Protein AF-A0AAW7M5R9-F1 (afdb_monomer_lite)

Organism: NCBI:txid3051663

InterPro domains:
  IPR023845 Domain of unknown function DUF3817, transmembrane [PF12823] (12-103)
  IPR023845 Domain of unknown function DUF3817, transmembrane [TIGR03954] (15-102)

Structure (mmCIF, N/CA/C/O backbone):
data_AF-A0AAW7M5R9-F1
#
_entry.id   AF-A0AAW7M5R9-F1
#
loop_
_atom_site.group_PDB
_atom_site.id
_atom_site.type_symbol
_atom_site.label_atom_id
_atom_site.label_alt_id
_atom_site.label_comp_id
_atom_site.label_asym_id
_atom_site.label_entity_id
_atom_site.label_seq_id
_atom_site.pdbx_PDB_ins_code
_atom_site.Cartn_x
_atom_site.Cartn_y
_atom_site.Cartn_z
_atom_site.occupancy
_atom_site.B_iso_or_equiv
_atom_site.auth_seq_id
_atom_site.auth_comp_id
_atom_site.auth_asym_id
_atom_site.auth_atom_id
_atom_site.pdbx_PDB_model_num
ATOM 1 N N . MET A 1 1 ? -27.618 -9.399 18.674 1.00 43.81 1 MET A N 1
ATOM 2 C CA . MET A 1 1 ? -26.710 -8.777 17.689 1.00 43.81 1 MET A CA 1
ATOM 3 C C . MET A 1 1 ? -25.732 -7.911 18.465 1.00 43.81 1 MET A C 1
ATOM 5 O O . MET A 1 1 ? -26.104 -6.826 18.882 1.00 43.81 1 MET A O 1
ATOM 9 N N . THR A 1 2 ? -24.549 -8.429 18.792 1.00 46.12 2 THR A N 1
ATOM 10 C CA . THR A 1 2 ? -23.541 -7.670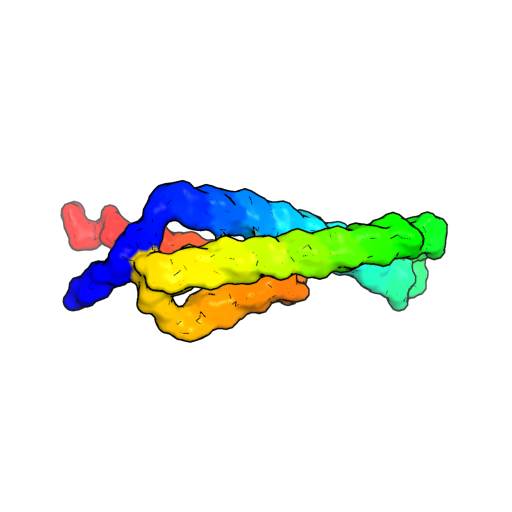 19.547 1.00 46.12 2 T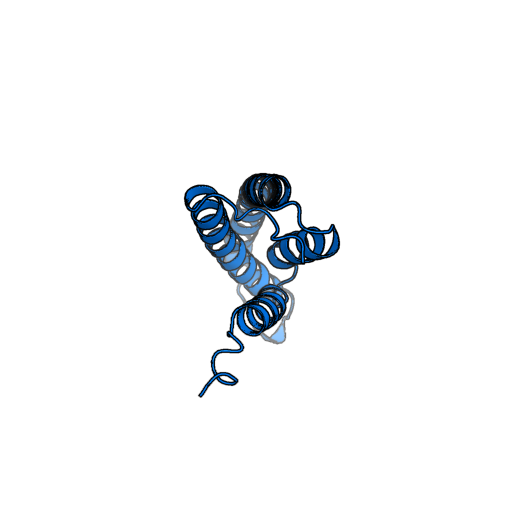HR A CA 1
ATOM 11 C C . THR A 1 2 ? -22.961 -6.612 18.615 1.00 46.12 2 THR A C 1
ATOM 13 O O . THR A 1 2 ? -22.255 -6.967 17.673 1.00 46.12 2 THR A O 1
ATOM 16 N N . GLU A 1 3 ? -23.299 -5.336 18.816 1.00 50.78 3 GLU A N 1
ATOM 17 C CA . GLU A 1 3 ? -22.650 -4.238 18.096 1.00 50.78 3 GLU A CA 1
ATOM 18 C C . GLU A 1 3 ? -21.146 -4.309 18.372 1.00 50.78 3 GLU A C 1
ATOM 20 O O . GLU A 1 3 ? -20.691 -4.133 19.504 1.00 50.78 3 GLU A O 1
ATOM 25 N N . ALA A 1 4 ? -20.360 -4.624 17.342 1.00 60.12 4 ALA A N 1
ATOM 26 C CA . ALA A 1 4 ? -18.916 -4.511 17.437 1.00 60.12 4 ALA A CA 1
ATOM 27 C C . ALA A 1 4 ? -18.571 -3.036 17.726 1.00 60.12 4 ALA A C 1
ATOM 29 O O . ALA A 1 4 ? -19.132 -2.152 17.068 1.00 60.12 4 ALA A O 1
ATOM 30 N N . PRO A 1 5 ? -17.674 -2.745 18.687 1.00 64.50 5 PRO A N 1
ATOM 31 C CA . PRO A 1 5 ? -17.285 -1.379 19.010 1.00 64.50 5 PRO A CA 1
ATOM 32 C C . PRO A 1 5 ? -16.848 -0.633 17.748 1.00 64.50 5 PRO A C 1
ATOM 34 O O . PRO A 1 5 ? -16.016 -1.124 16.981 1.00 64.50 5 PRO A O 1
ATOM 37 N N . ARG A 1 6 ? -17.421 0.552 17.512 1.00 67.88 6 ARG A N 1
ATOM 38 C CA . ARG A 1 6 ? -17.035 1.381 16.367 1.00 67.88 6 ARG A CA 1
ATOM 39 C C . ARG A 1 6 ? -15.615 1.910 16.603 1.00 67.88 6 ARG A C 1
ATOM 41 O O . ARG A 1 6 ? -15.400 2.585 17.611 1.00 67.88 6 ARG A O 1
ATOM 48 N N . PRO A 1 7 ? -14.646 1.620 15.716 1.00 67.81 7 PRO A N 1
ATOM 49 C CA . PRO A 1 7 ? -13.300 2.151 15.863 1.00 67.81 7 PRO A CA 1
ATOM 50 C C . PRO A 1 7 ? -13.311 3.680 15.826 1.00 67.81 7 PRO A C 1
ATOM 52 O O . PRO A 1 7 ? -14.171 4.302 15.197 1.00 67.81 7 PRO A O 1
ATOM 55 N N . THR A 1 8 ? -12.345 4.288 16.513 1.00 79.50 8 THR A N 1
ATOM 56 C CA . THR A 1 8 ? -12.278 5.749 16.620 1.00 79.50 8 THR A CA 1
ATOM 57 C C . THR A 1 8 ? -12.140 6.396 15.232 1.00 79.50 8 THR A C 1
ATOM 59 O O . THR A 1 8 ? -11.403 5.871 14.387 1.00 79.50 8 THR A O 1
ATOM 62 N N . PRO A 1 9 ? -12.783 7.555 14.973 1.00 76.25 9 PRO A N 1
ATOM 63 C CA . PRO A 1 9 ? -12.692 8.230 13.675 1.00 76.25 9 PRO A CA 1
ATOM 64 C C . PRO A 1 9 ? -11.243 8.475 13.225 1.00 76.25 9 PRO A C 1
ATOM 66 O O . PRO A 1 9 ? -10.912 8.298 12.057 1.00 76.25 9 PRO A O 1
ATOM 69 N N . GLY A 1 10 ? -10.347 8.792 14.168 1.00 78.00 10 GLY A N 1
ATOM 70 C CA . GLY A 1 10 ? -8.924 8.996 13.889 1.00 78.00 10 GLY A CA 1
ATOM 71 C C . GLY A 1 10 ? -8.183 7.735 13.425 1.00 78.00 10 GLY A C 1
ATOM 72 O O . GLY A 1 10 ? -7.338 7.826 12.536 1.00 78.00 10 GLY A O 1
ATOM 73 N N . ALA A 1 11 ? -8.500 6.558 13.977 1.00 75.94 11 ALA A N 1
ATOM 74 C CA . ALA A 1 11 ? -7.888 5.297 13.549 1.00 75.94 11 ALA A CA 1
ATOM 75 C C . ALA A 1 11 ? -8.316 4.916 12.122 1.00 75.94 11 ALA A C 1
ATOM 77 O O . ALA A 1 11 ? -7.485 4.495 11.318 1.00 75.94 11 ALA A O 1
ATOM 78 N N . LEU A 1 12 ? -9.590 5.140 11.785 1.00 78.00 12 LEU A N 1
ATOM 79 C CA . LEU A 1 12 ? -10.114 4.930 10.433 1.00 78.00 12 LEU A CA 1
ATOM 80 C C . LEU A 1 12 ? -9.446 5.852 9.405 1.00 78.00 12 LEU A C 1
ATOM 82 O O . LEU A 1 12 ? -9.079 5.387 8.326 1.00 78.00 12 LEU A O 1
ATOM 86 N N . THR A 1 13 ? -9.250 7.132 9.732 1.00 79.31 13 THR A N 1
ATOM 87 C CA . THR A 1 13 ? -8.571 8.081 8.836 1.00 79.31 13 THR A CA 1
ATOM 88 C C . THR A 1 13 ? -7.118 7.682 8.589 1.00 79.31 13 THR A C 1
ATOM 90 O O . THR A 1 13 ? -6.692 7.647 7.438 1.00 79.31 13 THR A O 1
ATOM 93 N N . ARG A 1 14 ? -6.364 7.314 9.637 1.00 79.69 14 ARG A N 1
ATOM 94 C CA . ARG A 1 14 ? -4.968 6.853 9.493 1.00 79.69 14 ARG A CA 1
ATOM 95 C C . ARG A 1 14 ? -4.873 5.608 8.620 1.00 79.69 14 ARG A C 1
ATOM 97 O O . ARG A 1 14 ? -4.048 5.572 7.713 1.00 79.69 14 ARG A O 1
ATOM 104 N N . TYR A 1 15 ? -5.748 4.632 8.856 1.00 82.50 15 TYR A N 1
ATOM 105 C CA . TYR A 1 15 ? -5.830 3.435 8.024 1.00 82.50 15 TYR A CA 1
ATOM 106 C C . TYR A 1 15 ? -6.126 3.780 6.558 1.00 82.50 15 TYR A C 1
ATOM 108 O O . TYR A 1 15 ? -5.420 3.298 5.680 1.00 82.50 15 TYR A O 1
ATOM 116 N N . ARG A 1 16 ? -7.117 4.640 6.275 1.00 82.06 16 ARG A N 1
ATOM 117 C CA . ARG A 1 16 ? -7.452 5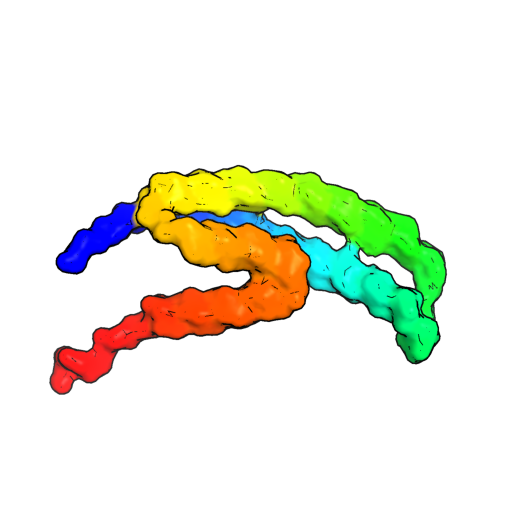.043 4.895 1.00 82.06 16 ARG A CA 1
ATOM 118 C C . ARG A 1 16 ? -6.289 5.738 4.1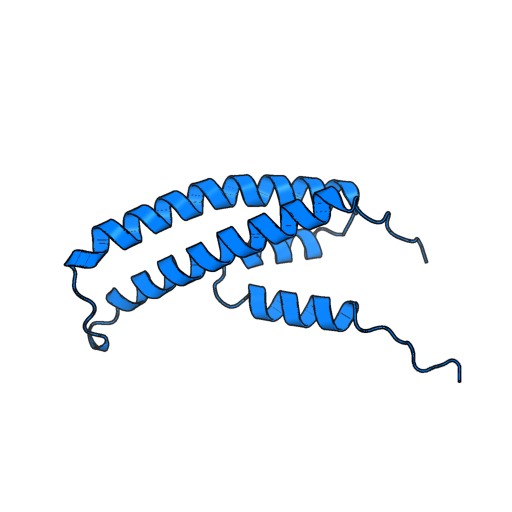97 1.00 82.06 16 ARG A C 1
ATOM 120 O O . ARG A 1 16 ? -5.982 5.396 3.062 1.00 82.06 16 ARG A O 1
ATOM 127 N N . VAL A 1 17 ? -5.634 6.681 4.874 1.00 85.69 17 VAL A N 1
ATOM 128 C CA . VAL A 1 17 ? -4.472 7.393 4.325 1.00 85.69 17 VAL A CA 1
ATOM 129 C C . VAL A 1 17 ? -3.352 6.404 4.006 1.00 85.69 17 VAL A C 1
ATOM 131 O O . VAL A 1 17 ? -2.858 6.392 2.882 1.00 85.69 17 VAL A O 1
ATOM 134 N N . MET A 1 18 ? -3.009 5.517 4.943 1.00 86.38 18 MET A N 1
ATOM 135 C CA . MET A 1 18 ? -1.974 4.508 4.708 1.00 86.38 18 MET A CA 1
ATOM 136 C C . MET A 1 18 ? -2.363 3.522 3.603 1.00 86.38 18 MET A C 1
ATOM 138 O O . MET A 1 18 ? -1.525 3.193 2.773 1.00 86.38 18 MET A O 1
ATOM 142 N N . ALA A 1 19 ? -3.627 3.097 3.536 1.00 83.50 19 ALA A N 1
ATOM 143 C CA . ALA A 1 19 ? -4.122 2.209 2.486 1.00 83.50 19 ALA A CA 1
ATOM 144 C C . ALA A 1 19 ? -3.967 2.832 1.089 1.00 83.50 19 ALA A C 1
ATOM 146 O O . ALA A 1 19 ? -3.506 2.157 0.169 1.00 83.50 19 ALA A O 1
ATOM 147 N N . ILE A 1 20 ? -4.293 4.120 0.939 1.00 84.12 20 ILE A N 1
ATOM 148 C CA . ILE A 1 20 ? -4.136 4.851 -0.327 1.00 84.12 20 ILE A CA 1
ATOM 149 C C . ILE A 1 20 ? -2.657 4.958 -0.706 1.00 84.12 20 ILE A C 1
ATOM 151 O O . ILE A 1 20 ? -2.300 4.684 -1.852 1.00 84.12 20 ILE A O 1
ATOM 155 N N . ILE A 1 21 ? -1.788 5.315 0.245 1.00 88.00 21 ILE A N 1
ATOM 156 C CA . ILE A 1 21 ? -0.348 5.459 -0.010 1.00 88.00 21 ILE A CA 1
ATOM 157 C C . ILE A 1 21 ? 0.252 4.108 -0.422 1.00 88.00 21 ILE A C 1
ATOM 159 O O . ILE A 1 21 ? 0.875 4.002 -1.479 1.00 88.00 21 ILE A O 1
ATOM 163 N N . THR A 1 22 ? 0.033 3.063 0.379 1.00 87.94 22 THR A N 1
ATOM 164 C CA . THR A 1 22 ? 0.544 1.713 0.117 1.00 87.94 22 THR A CA 1
ATOM 165 C C . THR A 1 22 ? 0.010 1.162 -1.202 1.00 87.94 22 THR A C 1
ATOM 167 O O . THR A 1 22 ? 0.797 0.638 -1.987 1.00 87.94 22 THR A O 1
ATOM 170 N N . GLY A 1 23 ? -1.290 1.315 -1.475 1.00 85.75 23 GLY A N 1
ATOM 171 C CA . GLY A 1 23 ? -1.913 0.841 -2.711 1.00 85.75 23 GLY A CA 1
ATOM 172 C C . GLY A 1 23 ? -1.401 1.567 -3.954 1.00 85.75 23 GLY A C 1
ATOM 173 O O . GLY A 1 23 ? -1.118 0.924 -4.962 1.00 85.75 23 GLY A O 1
ATOM 174 N N . THR A 1 24 ? -1.201 2.884 -3.875 1.00 86.06 24 THR A N 1
ATOM 175 C CA . THR A 1 24 ? -0.635 3.668 -4.985 1.00 86.06 24 THR A CA 1
ATOM 176 C C . THR A 1 24 ? 0.798 3.236 -5.283 1.00 86.06 24 THR A C 1
ATOM 178 O O . THR A 1 24 ? 1.130 2.961 -6.434 1.00 86.06 24 THR A O 1
ATOM 181 N N . LEU A 1 25 ? 1.636 3.103 -4.248 1.00 87.50 25 LEU A N 1
ATOM 182 C CA . LEU A 1 25 ? 3.009 2.618 -4.408 1.00 87.50 25 LEU A CA 1
ATOM 183 C C . LEU A 1 25 ? 3.048 1.198 -4.988 1.00 87.50 25 LEU A C 1
ATOM 185 O O . LEU A 1 25 ? 3.847 0.932 -5.882 1.00 87.50 25 LEU A O 1
ATOM 189 N N . LEU A 1 26 ? 2.159 0.310 -4.531 1.00 87.81 26 LEU A N 1
ATOM 190 C CA . LEU A 1 26 ? 2.064 -1.062 -5.034 1.00 87.81 26 LEU A CA 1
ATOM 191 C C . LEU A 1 26 ? 1.745 -1.095 -6.535 1.00 87.81 26 LEU A C 1
ATOM 193 O O . LEU A 1 26 ? 2.357 -1.870 -7.263 1.00 87.81 26 LEU A O 1
ATOM 197 N N . ILE A 1 27 ? 0.831 -0.241 -7.013 1.00 88.69 27 ILE A N 1
ATOM 198 C CA . ILE A 1 27 ? 0.497 -0.148 -8.444 1.00 88.69 27 ILE A CA 1
ATOM 199 C C . ILE A 1 27 ? 1.720 0.279 -9.259 1.00 88.69 27 ILE A C 1
ATOM 201 O O . ILE A 1 27 ? 1.998 -0.328 -10.289 1.00 88.69 27 ILE A O 1
ATOM 205 N N . VAL A 1 28 ? 2.478 1.281 -8.802 1.00 89.06 28 VAL A N 1
ATOM 206 C CA . VAL A 1 28 ? 3.670 1.744 -9.535 1.00 89.06 28 VAL A CA 1
ATOM 207 C C . VAL A 1 28 ? 4.752 0.661 -9.577 1.00 89.06 28 VAL A C 1
ATOM 209 O O . VAL A 1 28 ? 5.349 0.431 -10.627 1.00 89.06 28 VAL A O 1
ATOM 212 N N . VAL A 1 29 ? 4.972 -0.053 -8.470 1.00 87.12 29 VAL A N 1
ATOM 213 C CA . VAL A 1 29 ? 5.916 -1.183 -8.420 1.00 87.12 29 VAL A CA 1
ATOM 214 C C . VAL A 1 29 ? 5.458 -2.326 -9.331 1.00 87.12 29 VAL A C 1
ATOM 216 O O . VAL A 1 29 ? 6.271 -2.907 -10.047 1.00 87.12 29 VAL A O 1
ATOM 219 N N . PHE A 1 30 ? 4.155 -2.613 -9.365 1.00 86.81 30 PHE A N 1
ATOM 220 C CA . PHE A 1 30 ? 3.582 -3.627 -10.248 1.00 86.81 30 PHE A CA 1
ATOM 221 C C . PHE A 1 30 ? 3.721 -3.259 -11.730 1.00 86.81 30 PHE A C 1
ATOM 223 O O . PHE A 1 30 ? 4.050 -4.119 -12.542 1.00 86.81 30 PHE A O 1
ATOM 230 N N . LEU A 1 31 ? 3.556 -1.983 -12.093 1.00 86.88 31 LEU A N 1
ATOM 231 C CA . LEU A 1 31 ? 3.855 -1.506 -13.448 1.00 86.88 31 LEU A CA 1
ATOM 232 C C . LEU A 1 31 ? 5.331 -1.715 -13.807 1.00 86.88 31 LEU A C 1
ATOM 234 O O . LEU A 1 31 ? 5.629 -2.083 -14.938 1.00 86.88 31 LEU A O 1
ATOM 238 N N . GLY A 1 32 ? 6.241 -1.575 -12.840 1.00 85.12 32 GLY A N 1
ATOM 239 C CA . GLY A 1 32 ? 7.648 -1.937 -13.015 1.00 85.12 32 GLY A CA 1
ATOM 240 C C . GLY A 1 32 ? 7.857 -3.408 -13.392 1.00 85.12 32 GLY A C 1
ATOM 241 O O . GLY A 1 32 ? 8.754 -3.715 -14.171 1.00 85.12 32 GLY A O 1
ATOM 242 N N . MET A 1 33 ? 6.999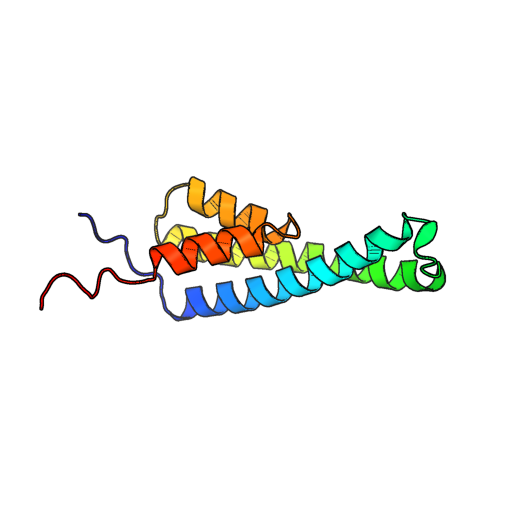 -4.331 -12.935 1.00 83.19 33 MET A N 1
ATOM 243 C CA . MET A 1 33 ? 7.085 -5.745 -13.330 1.00 83.19 33 MET A CA 1
ATOM 244 C C . MET A 1 33 ? 6.742 -5.987 -14.805 1.00 83.19 33 MET A C 1
ATOM 246 O O . MET A 1 33 ? 7.180 -6.986 -15.374 1.00 83.19 33 MET A O 1
ATOM 250 N N . LEU A 1 34 ? 6.006 -5.083 -15.457 1.00 83.62 34 LEU A N 1
ATOM 251 C CA . LEU A 1 34 ? 5.702 -5.204 -16.886 1.00 83.62 34 LEU A CA 1
ATOM 252 C C . LEU A 1 34 ? 6.963 -5.140 -17.755 1.00 83.62 34 LEU A C 1
ATOM 254 O O . LEU A 1 34 ? 6.940 -5.613 -18.886 1.00 83.62 34 LEU A O 1
ATOM 258 N N . ARG A 1 35 ? 8.082 -4.639 -17.217 1.00 79.75 35 ARG A N 1
ATOM 259 C CA . ARG A 1 35 ? 9.379 -4.644 -17.900 1.00 79.75 35 ARG A CA 1
ATOM 260 C C . ARG A 1 35 ? 9.946 -6.043 -18.144 1.00 79.75 35 ARG A C 1
ATOM 262 O O . ARG A 1 35 ? 10.795 -6.203 -19.005 1.00 79.75 35 ARG A O 1
ATOM 269 N N . TYR A 1 36 ? 9.479 -7.058 -17.414 1.00 81.69 36 TYR A N 1
ATOM 270 C CA . TYR A 1 36 ? 9.822 -8.460 -17.686 1.00 81.69 36 TYR A CA 1
ATOM 271 C C . TYR A 1 36 ? 9.043 -9.044 -18.876 1.00 81.69 36 TYR A C 1
ATOM 273 O O . TYR A 1 36 ? 9.248 -10.199 -19.239 1.00 81.69 36 TYR A O 1
ATOM 281 N N . ILE A 1 37 ? 8.123 -8.274 -19.464 1.00 84.94 37 ILE A N 1
ATOM 282 C CA . ILE A 1 37 ? 7.407 -8.632 -20.683 1.00 84.94 37 ILE A CA 1
ATOM 283 C C . ILE A 1 37 ? 8.083 -7.884 -21.832 1.00 84.94 37 ILE A C 1
ATOM 285 O O . ILE A 1 37 ? 7.770 -6.722 -22.092 1.00 84.94 37 ILE A O 1
ATOM 289 N N . ASP A 1 38 ? 8.979 -8.565 -22.546 1.00 78.50 38 ASP A N 1
ATOM 290 C CA . ASP A 1 38 ? 9.774 -7.971 -23.635 1.00 78.50 38 ASP A CA 1
ATOM 291 C C . ASP A 1 38 ? 8.906 -7.279 -24.704 1.00 78.50 38 ASP A C 1
ATOM 293 O O . ASP A 1 38 ? 9.291 -6.260 -25.274 1.00 78.50 38 ASP A O 1
ATOM 297 N N . ALA A 1 39 ? 7.681 -7.775 -24.923 1.00 83.06 39 ALA A N 1
ATOM 298 C CA . ALA A 1 39 ? 6.715 -7.206 -25.864 1.00 83.06 39 ALA A CA 1
ATOM 299 C C . ALA A 1 39 ? 6.257 -5.772 -25.523 1.00 83.06 39 ALA A C 1
ATOM 301 O O . ALA A 1 39 ? 5.719 -5.088 -26.392 1.00 83.06 39 ALA A O 1
ATOM 302 N N . LEU A 1 40 ? 6.436 -5.316 -24.278 1.00 81.62 40 LEU A N 1
ATOM 303 C CA . LEU A 1 40 ? 6.024 -3.982 -23.826 1.00 81.62 40 LEU A CA 1
ATOM 304 C C . LEU A 1 40 ? 7.130 -2.922 -23.956 1.00 81.62 40 LEU A C 1
ATOM 306 O O . LEU A 1 40 ? 6.840 -1.739 -23.791 1.00 81.62 40 LEU A O 1
ATOM 310 N N . GLY A 1 41 ? 8.373 -3.315 -24.269 1.00 81.56 41 GLY A N 1
ATOM 311 C CA . GLY A 1 41 ? 9.454 -2.384 -24.619 1.00 81.56 41 GLY A CA 1
ATOM 312 C C . GLY A 1 41 ? 9.821 -1.362 -23.534 1.00 81.56 41 GLY A C 1
ATOM 313 O O . GLY A 1 41 ? 10.215 -0.241 -23.857 1.00 81.56 41 GLY A O 1
ATOM 314 N N . VAL A 1 42 ? 9.665 -1.707 -22.252 1.00 81.62 42 VAL A N 1
ATOM 315 C CA . VAL A 1 42 ? 9.995 -0.803 -21.137 1.00 81.62 42 VAL A CA 1
ATOM 316 C C . VAL A 1 42 ? 11.523 -0.644 -21.035 1.00 81.62 42 VAL A C 1
ATOM 318 O O . VAL A 1 42 ? 12.213 -1.656 -20.917 1.00 81.62 42 VAL A O 1
ATOM 321 N N . PRO A 1 43 ? 12.081 0.584 -21.054 1.00 84.44 43 PRO A N 1
ATOM 322 C CA . PRO A 1 43 ? 13.532 0.768 -21.031 1.00 84.44 43 PRO A CA 1
ATOM 323 C C . PRO A 1 43 ? 14.164 0.371 -19.688 1.00 84.44 43 PRO A C 1
ATOM 325 O O . PRO A 1 43 ? 13.684 0.776 -18.628 1.00 84.44 43 PRO A O 1
ATOM 328 N N . GLU A 1 44 ? 15.313 -0.311 -19.732 1.00 84.38 44 GLU A N 1
ATOM 329 C CA . GLU A 1 44 ? 16.079 -0.730 -18.540 1.00 84.38 44 GLU A CA 1
ATOM 330 C C . GLU A 1 44 ? 16.553 0.448 -17.670 1.00 84.38 44 GLU A C 1
ATOM 332 O O . GLU A 1 44 ? 16.802 0.293 -16.478 1.00 84.38 44 GLU A O 1
ATOM 337 N N . SER A 1 45 ? 16.623 1.664 -18.225 1.00 87.81 45 SER A N 1
ATOM 338 C CA . SER A 1 45 ? 17.006 2.874 -17.482 1.00 87.81 45 SER A CA 1
ATOM 339 C C . SER A 1 45 ? 16.076 3.201 -16.305 1.00 87.81 45 SER A C 1
ATOM 341 O O . SER A 1 45 ? 16.443 3.995 -15.440 1.00 87.81 45 SER A O 1
ATOM 343 N N . TRP A 1 46 ? 14.871 2.623 -16.271 1.00 86.88 46 TRP A N 1
ATOM 344 C CA . TRP A 1 46 ? 13.888 2.816 -15.202 1.00 86.88 46 TRP A CA 1
ATOM 345 C C . TRP A 1 46 ? 14.031 1.808 -14.052 1.00 86.88 46 TRP A C 1
ATOM 347 O O . TRP A 1 46 ? 13.393 1.986 -13.011 1.00 86.88 46 TRP A O 1
ATOM 357 N N . ASP A 1 47 ? 14.883 0.787 -14.184 1.00 86.19 47 ASP A N 1
ATOM 358 C CA . ASP A 1 47 ? 15.082 -0.236 -13.150 1.00 86.19 47 ASP A CA 1
ATOM 359 C C . ASP A 1 47 ? 15.460 0.355 -11.776 1.00 86.19 47 ASP A C 1
ATOM 361 O O . ASP A 1 47 ? 14.827 -0.016 -10.781 1.00 86.19 47 ASP A O 1
ATOM 365 N N . PRO A 1 48 ? 16.393 1.327 -11.665 1.00 90.75 48 PRO A N 1
ATOM 366 C CA . PRO A 1 48 ? 16.728 1.934 -10.375 1.00 90.75 48 PRO A CA 1
ATOM 367 C C . PRO A 1 48 ? 15.538 2.649 -9.724 1.00 90.75 48 PRO A C 1
ATOM 369 O O . PRO A 1 48 ? 15.388 2.637 -8.499 1.00 90.75 48 PRO A O 1
ATOM 372 N N . PHE A 1 49 ? 14.669 3.254 -10.539 1.00 89.94 49 PHE A N 1
ATOM 373 C CA . PHE A 1 49 ? 13.477 3.954 -10.073 1.00 89.94 49 PHE A CA 1
ATOM 374 C C . PHE A 1 49 ? 12.455 2.973 -9.484 1.00 89.94 49 PHE A C 1
ATOM 376 O O . PHE A 1 49 ? 12.027 3.146 -8.339 1.00 89.94 49 PHE A O 1
ATOM 383 N N . PHE A 1 50 ? 12.117 1.903 -10.212 1.00 90.00 50 PHE A N 1
ATOM 384 C CA . PHE A 1 50 ? 11.181 0.886 -9.721 1.00 90.00 50 PHE A CA 1
ATOM 385 C C . PHE A 1 50 ? 11.726 0.121 -8.510 1.00 90.00 50 PHE A C 1
ATOM 387 O O . PHE A 1 50 ? 10.969 -0.143 -7.573 1.00 90.00 50 PHE A O 1
ATOM 394 N N . LEU A 1 51 ? 13.031 -0.172 -8.475 1.00 90.38 51 LEU A N 1
ATOM 395 C CA . LEU A 1 51 ? 13.683 -0.805 -7.325 1.00 90.38 51 LEU A CA 1
ATOM 396 C C . LEU A 1 51 ? 13.571 0.068 -6.064 1.00 90.38 51 LEU A C 1
ATOM 398 O O . LEU A 1 51 ? 13.208 -0.424 -4.995 1.00 90.38 51 LEU A O 1
ATOM 402 N N . THR A 1 52 ? 13.828 1.371 -6.198 1.00 93.56 52 THR A N 1
ATOM 403 C CA . THR A 1 52 ? 13.707 2.327 -5.087 1.00 93.56 52 THR A CA 1
ATOM 404 C C . THR A 1 52 ? 12.268 2.383 -4.579 1.00 93.56 52 THR A C 1
ATOM 406 O O . THR A 1 52 ? 12.026 2.311 -3.374 1.00 93.56 52 THR A O 1
ATOM 409 N N . LEU A 1 53 ? 11.287 2.445 -5.484 1.00 92.56 53 LEU A N 1
ATOM 410 C CA . LEU A 1 53 ? 9.874 2.435 -5.101 1.00 92.56 53 LEU A CA 1
ATOM 411 C C . LEU A 1 53 ? 9.449 1.130 -4.426 1.00 92.56 53 LEU A C 1
ATOM 413 O O . LEU A 1 53 ? 8.659 1.179 -3.485 1.00 92.56 53 LEU A O 1
ATOM 417 N N . ALA A 1 54 ? 9.990 -0.015 -4.845 1.00 89.75 54 ALA A N 1
ATOM 418 C CA . ALA A 1 54 ? 9.730 -1.298 -4.197 1.00 89.75 54 ALA A CA 1
ATOM 419 C C . ALA A 1 54 ? 10.250 -1.316 -2.750 1.00 89.75 54 ALA A C 1
ATOM 421 O O . ALA A 1 54 ? 9.541 -1.753 -1.840 1.00 89.75 54 ALA A O 1
ATOM 422 N N . GLN A 1 55 ? 11.447 -0.773 -2.512 1.00 94.06 55 GLN A N 1
ATOM 423 C CA . GLN A 1 55 ? 12.005 -0.625 -1.164 1.00 94.06 55 GLN A CA 1
ATOM 424 C C . GLN A 1 55 ? 11.165 0.331 -0.303 1.00 94.06 55 GLN A C 1
ATOM 426 O O . GLN A 1 55 ? 10.810 -0.007 0.829 1.00 94.06 55 GLN A O 1
ATOM 431 N N . VAL A 1 56 ? 10.792 1.495 -0.850 1.00 94.94 56 VAL A N 1
ATOM 432 C CA . VAL A 1 56 ? 9.930 2.476 -0.168 1.00 94.94 56 VAL A CA 1
ATOM 433 C C . VAL A 1 56 ? 8.573 1.862 0.172 1.00 94.94 56 VAL A C 1
ATOM 435 O O . VAL A 1 56 ? 8.111 1.994 1.305 1.00 94.94 56 VAL A O 1
ATOM 438 N N . HIS A 1 57 ? 7.953 1.145 -0.767 1.00 89.94 57 HIS A N 1
ATOM 439 C CA . HIS A 1 57 ? 6.707 0.424 -0.529 1.00 89.94 57 HIS A CA 1
ATOM 440 C C . HIS A 1 57 ? 6.848 -0.564 0.631 1.00 89.94 57 HIS A C 1
ATOM 442 O O . HIS A 1 57 ? 5.996 -0.559 1.514 1.00 89.94 57 HIS A O 1
ATOM 448 N N . GLY A 1 58 ? 7.930 -1.349 0.683 1.00 90.25 58 GLY A N 1
ATOM 449 C CA . GLY A 1 58 ? 8.179 -2.291 1.779 1.00 90.25 58 GLY A CA 1
ATOM 450 C C . GLY A 1 58 ? 8.208 -1.614 3.153 1.00 90.25 58 GLY A C 1
ATOM 451 O O . GLY A 1 58 ? 7.541 -2.068 4.084 1.00 90.25 58 GLY A O 1
ATOM 452 N N . VAL A 1 59 ? 8.906 -0.482 3.278 1.00 94.31 59 VAL A N 1
ATOM 453 C CA . VAL A 1 59 ? 8.958 0.286 4.536 1.00 94.31 59 VAL A CA 1
ATOM 454 C C . VAL A 1 59 ? 7.588 0.874 4.888 1.00 94.31 59 VAL A C 1
ATOM 456 O O . VAL A 1 59 ? 7.122 0.749 6.023 1.00 94.31 59 VAL A O 1
ATOM 459 N N . VAL A 1 60 ? 6.904 1.479 3.915 1.00 91.62 60 VAL A N 1
ATOM 460 C CA . VAL A 1 60 ? 5.563 2.054 4.106 1.00 91.62 60 VAL A CA 1
ATOM 461 C C . VAL A 1 60 ? 4.538 0.970 4.461 1.00 91.62 60 VAL A C 1
ATOM 463 O O . VAL A 1 60 ? 3.648 1.210 5.279 1.00 91.62 60 VAL A O 1
ATOM 466 N N . TYR A 1 61 ? 4.676 -0.235 3.905 1.00 89.44 61 TYR A N 1
ATOM 467 C CA . TYR A 1 61 ? 3.810 -1.375 4.191 1.00 89.44 61 TYR A CA 1
ATOM 468 C C . TYR A 1 61 ? 3.892 -1.800 5.661 1.00 89.44 61 TYR A C 1
ATOM 470 O O . TYR A 1 61 ? 2.863 -2.066 6.278 1.00 89.44 61 TYR A O 1
ATOM 478 N N . ILE A 1 62 ? 5.078 -1.765 6.275 1.00 93.12 62 ILE A N 1
ATOM 479 C CA . ILE A 1 62 ? 5.236 -2.045 7.713 1.00 93.12 62 ILE A CA 1
ATOM 480 C C . ILE A 1 62 ? 4.430 -1.043 8.556 1.00 93.12 62 ILE A C 1
ATOM 482 O O . ILE A 1 62 ? 3.717 -1.433 9.484 1.00 93.12 62 ILE A O 1
ATOM 486 N N . VAL A 1 63 ? 4.483 0.247 8.209 1.00 92.69 63 VAL A N 1
ATOM 487 C CA . VAL A 1 63 ? 3.695 1.286 8.897 1.00 92.69 63 VAL A CA 1
ATOM 488 C C . VAL A 1 63 ? 2.196 1.065 8.676 1.00 92.69 63 VAL A C 1
ATOM 490 O O . VAL A 1 63 ? 1.405 1.179 9.616 1.00 92.69 63 VAL A O 1
ATOM 493 N N . TYR A 1 64 ? 1.791 0.688 7.461 1.00 88.88 64 TYR A N 1
ATOM 494 C CA . TYR A 1 64 ? 0.407 0.324 7.160 1.00 88.88 64 TYR A CA 1
ATOM 495 C C . TYR A 1 64 ? -0.076 -0.827 8.051 1.00 88.88 64 TYR A C 1
ATOM 497 O O . TYR A 1 64 ? -1.134 -0.702 8.673 1.00 88.88 64 TYR A O 1
ATOM 505 N N . LEU A 1 65 ? 0.711 -1.895 8.206 1.00 89.94 65 LEU A N 1
ATOM 506 C CA . LEU A 1 65 ? 0.370 -3.024 9.076 1.00 89.94 65 LEU A CA 1
ATOM 507 C C . LEU A 1 65 ? 0.164 -2.612 10.534 1.00 89.94 65 LEU A C 1
ATOM 509 O O . LEU A 1 65 ? -0.764 -3.103 11.179 1.00 89.94 65 LEU A O 1
ATOM 513 N N . ALA A 1 66 ? 0.956 -1.667 11.044 1.00 91.69 66 ALA A N 1
ATOM 514 C CA . ALA A 1 66 ? 0.739 -1.119 12.380 1.00 91.69 66 ALA A CA 1
ATOM 515 C C . ALA A 1 66 ? -0.634 -0.425 12.496 1.00 91.69 66 ALA A C 1
ATOM 517 O O . ALA A 1 66 ? -1.348 -0.623 13.482 1.00 91.69 66 ALA A O 1
ATOM 518 N N . THR A 1 67 ? -1.055 0.331 11.472 1.00 86.00 67 THR A N 1
ATOM 519 C CA . THR A 1 67 ? -2.391 0.960 11.452 1.00 86.00 67 THR A CA 1
ATOM 520 C C . THR A 1 67 ? -3.526 -0.053 11.309 1.00 86.00 67 THR A C 1
ATOM 522 O O . THR A 1 67 ? -4.555 0.087 11.973 1.00 86.00 67 THR A O 1
ATOM 525 N N . VAL A 1 68 ? -3.328 -1.109 10.512 1.00 86.25 68 VAL A N 1
ATOM 526 C CA . VAL A 1 68 ? -4.263 -2.239 10.406 1.00 86.25 68 VAL A CA 1
ATOM 527 C C . VAL A 1 68 ? -4.411 -2.918 11.759 1.00 86.25 68 VAL A C 1
ATOM 529 O O . VAL A 1 68 ? -5.533 -3.193 12.181 1.00 86.25 68 VAL A O 1
ATOM 532 N N . MET A 1 69 ? -3.305 -3.140 12.472 1.00 88.25 69 MET A N 1
ATOM 533 C CA . MET A 1 69 ? -3.344 -3.757 13.792 1.00 88.25 69 MET A CA 1
ATOM 534 C C . MET A 1 69 ? -4.036 -2.895 14.828 1.00 88.25 69 MET A C 1
ATOM 536 O O . MET A 1 69 ? -4.890 -3.397 15.560 1.00 88.25 69 MET A O 1
ATOM 540 N N . GLN A 1 70 ? -3.761 -1.595 14.836 1.00 86.06 70 GLN A N 1
ATOM 541 C CA . GLN A 1 70 ? -4.480 -0.655 15.685 1.00 86.06 70 GLN A CA 1
ATOM 542 C C . GLN A 1 70 ? -5.995 -0.704 15.423 1.00 86.06 70 GLN A C 1
ATOM 544 O O . GLN A 1 70 ? -6.781 -0.758 16.371 1.00 86.06 70 GLN A O 1
ATOM 549 N N . LEU A 1 71 ? -6.410 -0.706 14.153 1.00 82.94 71 LEU A N 1
ATOM 550 C CA . LEU A 1 71 ? -7.821 -0.746 13.772 1.00 82.94 71 LEU A CA 1
ATOM 551 C C . LEU A 1 71 ? -8.477 -2.088 14.129 1.00 82.94 71 LEU A C 1
ATOM 553 O O . LEU A 1 71 ? -9.584 -2.106 14.665 1.00 82.94 71 LEU A O 1
ATOM 557 N N . TRP A 1 72 ? -7.789 -3.201 13.877 1.00 85.88 72 TRP A N 1
ATOM 558 C CA . TRP A 1 72 ? -8.273 -4.548 14.177 1.00 85.88 72 TRP A CA 1
ATOM 559 C C . TRP A 1 72 ? -8.465 -4.772 15.681 1.00 85.88 72 TRP A C 1
ATOM 561 O O . TRP A 1 72 ? -9.514 -5.272 16.091 1.00 85.88 72 TRP A O 1
ATOM 571 N N . LEU A 1 73 ? -7.504 -4.331 16.502 1.00 85.62 73 LEU A N 1
ATOM 572 C CA . LEU A 1 73 ? -7.599 -4.396 17.963 1.00 85.62 73 LEU A CA 1
ATOM 573 C C . LEU A 1 73 ? -8.773 -3.559 18.495 1.00 85.62 73 LEU A C 1
ATOM 575 O O . LEU A 1 73 ? -9.490 -4.013 19.384 1.00 85.62 73 LEU A O 1
ATOM 579 N N . GLN A 1 74 ? -9.008 -2.366 17.932 1.00 80.75 74 GLN A N 1
ATOM 580 C CA . GLN A 1 74 ? -10.126 -1.498 18.331 1.00 80.75 74 GLN A CA 1
ATOM 581 C C . GLN A 1 74 ? -11.489 -2.054 17.908 1.00 80.75 74 GLN A C 1
ATOM 583 O O . GLN A 1 74 ? -12.442 -2.008 18.682 1.00 80.75 74 GLN A O 1
ATOM 588 N N . ALA A 1 75 ? -11.591 -2.574 16.685 1.00 80.50 75 ALA A N 1
ATOM 589 C CA . ALA A 1 75 ? -12.857 -3.025 16.119 1.00 80.50 75 ALA A CA 1
ATOM 590 C C . ALA A 1 75 ? -13.229 -4.470 16.509 1.00 80.50 75 ALA A C 1
ATOM 592 O O . ALA A 1 75 ? -14.362 -4.894 16.276 1.00 80.50 75 ALA A O 1
ATOM 593 N N . ARG A 1 76 ? -12.283 -5.234 17.087 1.00 78.81 76 ARG A N 1
ATOM 594 C CA . ARG A 1 76 ? -12.430 -6.649 17.493 1.00 78.81 76 ARG A CA 1
ATOM 595 C C . ARG A 1 76 ? -13.004 -7.539 16.382 1.00 78.81 76 ARG A C 1
ATOM 597 O O . ARG A 1 76 ? -13.777 -8.461 16.640 1.00 78.81 76 ARG A O 1
ATOM 604 N N . TRP A 1 77 ? -12.657 -7.246 15.131 1.00 78.31 77 TRP A N 1
ATOM 605 C CA . TRP A 1 77 ? -13.110 -8.028 13.982 1.00 78.31 77 TRP A CA 1
ATOM 606 C C . TRP A 1 77 ? -12.458 -9.415 13.959 1.00 78.31 77 TRP A C 1
ATOM 608 O O . TRP A 1 77 ? -11.354 -9.608 14.459 1.00 78.31 77 TRP A O 1
ATOM 618 N N . GLY A 1 78 ? -13.116 -10.396 13.339 1.00 81.00 78 GLY A N 1
ATOM 619 C CA . GLY A 1 78 ? -12.527 -11.726 13.154 1.00 81.00 78 GLY A CA 1
ATOM 620 C C . GLY A 1 78 ? -11.264 -11.701 12.279 1.00 81.00 78 GLY A C 1
ATOM 621 O O . GLY A 1 78 ? -11.078 -10.800 11.455 1.00 81.00 78 GLY A O 1
ATOM 622 N N . TYR A 1 79 ? -10.416 -12.726 12.413 1.00 83.38 79 TYR A N 1
ATOM 623 C CA . TYR A 1 79 ? -9.154 -12.864 11.666 1.00 83.38 79 TYR A CA 1
ATOM 624 C C . TYR A 1 79 ? -9.322 -12.818 10.140 1.00 83.38 79 TYR A C 1
ATOM 626 O O . TYR A 1 79 ? -8.421 -12.372 9.437 1.00 83.38 79 TYR A O 1
ATOM 634 N N . GLY A 1 80 ? -10.490 -13.203 9.613 1.00 82.69 80 GLY A N 1
ATOM 635 C CA . GLY A 1 80 ? -10.773 -13.121 8.178 1.00 82.69 80 GLY A CA 1
ATOM 636 C C . GLY A 1 80 ? -10.670 -11.696 7.623 1.00 82.69 80 GLY A C 1
ATOM 637 O O . GLY A 1 80 ? -10.135 -11.505 6.532 1.00 82.69 80 GLY A O 1
ATOM 638 N N . ARG A 1 81 ? -11.111 -10.687 8.391 1.00 79.81 81 ARG A N 1
ATOM 639 C CA . ARG A 1 81 ? -11.061 -9.276 7.973 1.00 79.81 81 ARG A CA 1
ATOM 640 C C . ARG A 1 81 ? -9.646 -8.704 8.088 1.00 79.81 81 ARG A C 1
ATOM 642 O O . ARG A 1 81 ? -9.236 -7.924 7.237 1.00 79.81 81 ARG A O 1
ATOM 649 N N . LEU A 1 82 ? -8.878 -9.159 9.080 1.00 83.19 82 LEU A N 1
ATOM 650 C CA . LEU A 1 82 ? -7.447 -8.865 9.181 1.00 83.19 82 LEU A CA 1
ATOM 651 C C . LEU A 1 82 ? -6.686 -9.395 7.963 1.00 83.19 82 LEU A C 1
ATOM 653 O O . LEU A 1 82 ? -5.937 -8.649 7.339 1.00 83.19 82 LEU A O 1
ATOM 657 N N . ALA A 1 83 ? -6.925 -10.656 7.597 1.00 84.31 83 ALA A N 1
ATOM 658 C CA . ALA A 1 83 ? -6.295 -11.274 6.439 1.00 84.31 83 ALA A CA 1
ATOM 659 C C . ALA A 1 83 ? -6.616 -10.497 5.155 1.00 84.31 83 ALA A C 1
ATOM 661 O O . ALA A 1 83 ? -5.715 -10.187 4.386 1.00 84.31 83 ALA A O 1
ATOM 662 N N . THR A 1 84 ? -7.876 -10.099 4.944 1.00 80.81 84 THR A N 1
ATOM 663 C CA . THR A 1 84 ? -8.240 -9.325 3.742 1.00 80.81 84 THR A CA 1
ATOM 664 C C . THR A 1 84 ? -7.567 -7.952 3.693 1.00 80.81 84 THR A C 1
ATOM 666 O O . THR A 1 84 ? -7.152 -7.534 2.617 1.00 80.81 84 THR A O 1
ATOM 669 N N . MET A 1 85 ? -7.404 -7.267 4.830 1.00 82.50 85 MET A N 1
ATOM 670 C CA . MET A 1 85 ? -6.650 -6.005 4.893 1.00 82.50 85 MET A CA 1
ATOM 671 C C . MET A 1 85 ? -5.159 -6.217 4.617 1.00 82.50 85 MET A C 1
ATOM 673 O O . MET A 1 85 ? -4.566 -5.476 3.839 1.00 82.50 85 MET A O 1
ATOM 677 N N . PHE A 1 86 ? -4.569 -7.264 5.194 1.00 86.00 86 PHE A N 1
ATOM 678 C CA . PHE A 1 86 ? -3.175 -7.634 4.960 1.00 86.00 86 PHE A CA 1
ATOM 679 C C . PHE A 1 86 ? -2.907 -7.907 3.472 1.00 86.00 86 PHE A C 1
ATOM 681 O O . PHE A 1 86 ? -2.010 -7.299 2.884 1.00 86.00 86 PHE A O 1
ATOM 688 N N . PHE A 1 87 ? -3.729 -8.764 2.854 1.00 84.38 87 PHE A N 1
ATOM 689 C CA . PHE A 1 87 ? -3.611 -9.125 1.440 1.00 84.38 87 PHE A CA 1
ATOM 690 C C . PHE A 1 87 ? -3.951 -7.972 0.495 1.00 84.38 87 PHE A C 1
ATOM 692 O O . PHE A 1 87 ? -3.360 -7.895 -0.579 1.00 84.38 87 PHE A O 1
ATOM 699 N N . GLY A 1 88 ? -4.834 -7.048 0.887 1.00 79.69 88 GLY A N 1
ATOM 700 C CA . GLY A 1 88 ? -5.109 -5.837 0.109 1.00 79.69 88 GLY A CA 1
ATOM 701 C C . GLY A 1 88 ? -3.857 -4.983 -0.129 1.00 79.69 88 GLY A C 1
ATOM 702 O O . GLY A 1 88 ? -3.710 -4.388 -1.190 1.00 79.69 88 GLY A O 1
ATOM 703 N N . GLY A 1 89 ? -2.906 -4.972 0.808 1.00 73.44 89 GLY A N 1
ATOM 704 C CA . GLY A 1 89 ? -1.656 -4.227 0.639 1.00 73.44 89 GLY A CA 1
ATOM 705 C C . GLY A 1 89 ? -0.552 -4.946 -0.147 1.00 73.44 89 GLY A C 1
ATOM 706 O O . GLY A 1 89 ? 0.466 -4.316 -0.406 1.00 73.44 89 GLY A O 1
ATOM 707 N N . ILE A 1 90 ? -0.733 -6.221 -0.521 1.00 76.00 90 ILE A N 1
ATOM 708 C CA . ILE A 1 90 ? 0.286 -7.037 -1.219 1.00 76.00 90 ILE A CA 1
ATOM 709 C C . ILE A 1 90 ? -0.183 -7.463 -2.604 1.00 76.00 90 ILE A C 1
ATOM 711 O O . ILE A 1 90 ? 0.614 -7.506 -3.536 1.00 76.00 90 ILE A O 1
ATOM 715 N N . VAL A 1 91 ? -1.457 -7.827 -2.745 1.00 76.81 91 VAL A N 1
ATOM 716 C CA . VAL A 1 91 ? -1.970 -8.377 -3.995 1.00 76.81 91 VAL A CA 1
ATOM 717 C C . VAL A 1 91 ? -2.538 -7.229 -4.829 1.00 76.81 91 VAL A C 1
ATOM 719 O O . VAL A 1 91 ? -3.638 -6.744 -4.527 1.00 76.81 91 VAL A O 1
ATOM 722 N N . PRO A 1 92 ? -1.826 -6.782 -5.882 1.00 64.38 92 PRO A N 1
ATOM 723 C CA . PRO A 1 92 ? -2.389 -5.827 -6.822 1.00 64.38 92 PRO A CA 1
ATOM 724 C C . PRO A 1 92 ? -3.681 -6.441 -7.371 1.00 64.38 92 PRO A C 1
ATOM 726 O O . PRO A 1 92 ? -3.698 -7.616 -7.726 1.00 64.38 92 PRO A O 1
ATOM 729 N N . LEU A 1 93 ? -4.769 -5.658 -7.386 1.00 62.34 93 LEU A N 1
ATOM 730 C CA . LEU A 1 93 ? -6.159 -6.041 -7.725 1.00 62.34 93 LEU A CA 1
ATOM 731 C C . LEU A 1 93 ? -7.037 -6.576 -6.575 1.00 62.34 93 LEU A C 1
ATOM 733 O O . LEU A 1 93 ? -8.264 -6.543 -6.696 1.00 62.34 93 LEU A O 1
ATOM 737 N N . LEU A 1 94 ? -6.479 -6.986 -5.433 1.00 63.59 94 LEU A N 1
ATOM 738 C CA . LEU A 1 94 ? -7.292 -7.498 -4.316 1.00 63.59 94 LEU A CA 1
ATOM 739 C C . LEU A 1 94 ? -7.945 -6.366 -3.511 1.00 63.59 94 LEU A C 1
ATOM 741 O O . LEU A 1 94 ? -9.066 -6.529 -3.033 1.00 63.59 94 LEU A O 1
ATOM 745 N N . SER A 1 95 ? -7.323 -5.181 -3.475 1.00 56.56 95 SER A N 1
ATOM 746 C CA . SER A 1 95 ? -7.941 -3.943 -2.969 1.00 56.56 95 SER A CA 1
ATOM 747 C C . SER A 1 95 ? -9.263 -3.619 -3.664 1.00 56.56 95 SER A C 1
ATOM 749 O O . SER A 1 95 ? -10.221 -3.269 -2.987 1.00 56.56 95 SER A O 1
ATOM 751 N N . PHE A 1 96 ? -9.371 -3.850 -4.979 1.00 58.91 96 PHE A N 1
ATOM 752 C CA . PHE A 1 96 ? -10.621 -3.658 -5.727 1.00 58.91 96 PHE A CA 1
ATOM 753 C C . PHE A 1 96 ? -11.711 -4.652 -5.296 1.00 58.91 96 PHE A C 1
ATOM 755 O O . PHE A 1 96 ? -12.885 -4.298 -5.189 1.00 58.91 96 PHE A O 1
ATOM 762 N N . PHE A 1 97 ? -11.332 -5.901 -5.010 1.00 61.72 97 PHE A N 1
ATOM 763 C CA . PHE A 1 97 ? -12.268 -6.929 -4.546 1.00 61.72 97 PHE A CA 1
ATOM 764 C C . PHE A 1 97 ? -12.738 -6.665 -3.107 1.00 61.72 97 PHE A C 1
ATOM 766 O O . PHE A 1 97 ? -13.919 -6.819 -2.785 1.00 61.72 97 PHE A O 1
ATOM 773 N N . VAL A 1 98 ? -11.824 -6.216 -2.245 1.00 61.53 98 VAL A N 1
ATOM 774 C CA . VAL A 1 98 ? -12.107 -5.846 -0.853 1.00 61.53 98 VAL A CA 1
ATOM 775 C C . VAL A 1 98 ? -12.971 -4.592 -0.781 1.00 61.53 98 VAL A C 1
ATOM 777 O O . VAL A 1 98 ? -13.951 -4.578 -0.039 1.00 61.53 98 VAL A O 1
ATOM 780 N N . GLU A 1 99 ? -12.680 -3.570 -1.581 1.00 61.91 99 GLU A N 1
ATOM 781 C CA . GLU A 1 99 ? -13.458 -2.331 -1.630 1.00 61.91 99 GLU A CA 1
ATOM 782 C C . GLU A 1 99 ? -14.871 -2.567 -2.179 1.00 61.91 99 GLU A C 1
ATOM 784 O O . GLU A 1 99 ? -15.841 -2.036 -1.630 1.00 61.91 99 GLU A O 1
ATOM 789 N N . ARG A 1 100 ? -15.025 -3.471 -3.160 1.00 62.09 100 ARG A N 1
ATOM 790 C CA . ARG A 1 100 ? -16.340 -3.932 -3.638 1.00 62.09 100 ARG A CA 1
ATOM 791 C C . ARG A 1 100 ? -17.128 -4.658 -2.546 1.00 62.09 100 ARG A C 1
ATOM 793 O O . ARG A 1 100 ? -18.330 -4.436 -2.416 1.00 62.09 100 ARG A O 1
ATOM 800 N N . ARG A 1 101 ? -16.466 -5.488 -1.734 1.00 61.47 101 ARG A N 1
ATOM 801 C CA . ARG A 1 101 ? -17.100 -6.223 -0.626 1.00 61.47 101 ARG A CA 1
ATOM 802 C C . ARG A 1 101 ? -17.503 -5.302 0.526 1.00 61.47 101 ARG A C 1
ATOM 804 O O . ARG A 1 101 ? -18.622 -5.397 1.016 1.00 61.47 101 ARG A O 1
ATOM 811 N N . ILE A 1 102 ? -16.625 -4.381 0.921 1.00 64.00 102 ILE A N 1
ATOM 812 C CA . ILE A 1 102 ? -16.882 -3.421 2.004 1.00 64.00 102 ILE A CA 1
ATOM 813 C C . ILE A 1 102 ? -17.977 -2.427 1.601 1.00 64.00 102 ILE A C 1
ATOM 815 O O . ILE A 1 102 ? -18.868 -2.154 2.399 1.00 64.00 102 ILE A O 1
ATOM 819 N N . THR A 1 103 ? -17.964 -1.927 0.362 1.00 62.66 103 THR A N 1
ATOM 820 C CA . THR A 1 103 ? -19.023 -1.037 -0.151 1.00 62.66 103 THR A CA 1
ATOM 821 C C . THR A 1 103 ? -20.379 -1.740 -0.193 1.00 62.66 103 THR A C 1
ATOM 823 O O . THR A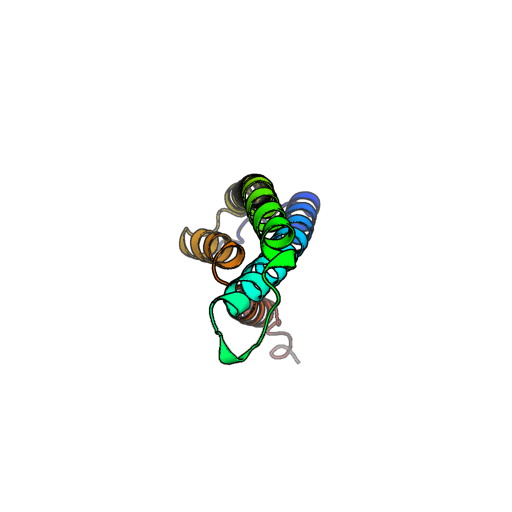 1 103 ? -21.398 -1.127 0.108 1.00 62.66 103 THR A O 1
ATOM 826 N N . HIS A 1 104 ? -20.403 -3.040 -0.498 1.00 56.94 104 HIS A N 1
ATOM 827 C CA . HIS A 1 104 ? -21.628 -3.836 -0.467 1.00 56.94 104 HIS A CA 1
ATOM 828 C C . HIS A 1 104 ? -22.131 -4.094 0.965 1.00 56.94 104 HIS A C 1
ATOM 830 O O . HIS A 1 104 ? -23.334 -4.076 1.199 1.00 56.94 104 HIS A O 1
ATOM 836 N N . GLU A 1 105 ? -21.233 -4.294 1.934 1.00 60.91 105 GLU A N 1
ATOM 837 C CA . GLU A 1 105 ? -21.586 -4.450 3.358 1.00 60.91 105 GLU A CA 1
ATOM 838 C C . GLU A 1 105 ? -22.011 -3.125 4.021 1.00 60.91 105 GLU A C 1
ATOM 840 O O . GLU A 1 105 ? -22.710 -3.140 5.032 1.00 60.91 105 GLU A O 1
ATOM 845 N N . LEU A 1 106 ? -21.605 -1.981 3.456 1.00 58.97 106 LEU A N 1
ATOM 846 C CA . LEU A 1 106 ? -21.954 -0.637 3.929 1.00 58.97 106 LEU A CA 1
ATOM 847 C C . LEU A 1 106 ? -23.110 0.013 3.159 1.00 58.97 106 LEU A C 1
ATOM 849 O O . LEU A 1 106 ? -23.535 1.098 3.554 1.00 58.97 106 LEU A O 1
ATOM 853 N N . ARG A 1 107 ? -23.633 -0.613 2.094 1.00 47.00 107 ARG A N 1
ATOM 854 C CA . ARG A 1 107 ? -24.861 -0.148 1.440 1.00 47.00 107 ARG A CA 1
ATOM 855 C C . ARG A 1 107 ? -26.040 -0.569 2.325 1.00 47.00 107 ARG A C 1
ATOM 857 O O . ARG A 1 107 ? -26.303 -1.765 2.443 1.00 47.00 107 ARG A O 1
ATOM 864 N N . PRO A 1 108 ? -26.708 0.374 3.004 1.00 50.88 108 PRO A N 1
ATOM 865 C CA . PRO A 1 108 ? -27.707 0.040 3.999 1.00 50.88 108 PRO A CA 1
ATOM 866 C C . PRO A 1 108 ? -28.916 -0.628 3.346 1.00 50.88 108 PRO A C 1
ATOM 868 O O . PRO A 1 108 ? -29.381 -0.220 2.283 1.00 50.88 108 PRO A O 1
ATOM 871 N N . ALA A 1 109 ? -29.460 -1.611 4.056 1.00 55.72 109 ALA A N 1
ATOM 872 C CA . ALA A 1 109 ? -30.852 -2.027 3.977 1.00 55.72 109 ALA A CA 1
ATOM 873 C C . ALA A 1 109 ? -31.773 -0.868 4.429 1.00 55.72 109 ALA A C 1
ATOM 875 O O . ALA A 1 109 ? -32.440 -0.953 5.457 1.00 55.72 109 ALA A O 1
ATOM 876 N N . SER A 1 110 ? -31.751 0.259 3.711 1.00 50.25 110 SER A N 1
ATOM 877 C CA . SER A 1 110 ? -32.554 1.455 3.993 1.00 50.25 110 SER A CA 1
ATOM 878 C C . SER A 1 110 ? -33.858 1.507 3.191 1.00 50.25 110 SER A C 1
ATOM 880 O O . SER A 1 110 ? -34.383 2.593 2.985 1.00 50.25 110 SER A O 1
ATOM 882 N N . GLU A 1 111 ? -34.378 0.368 2.727 1.00 51.44 111 GLU A N 1
ATOM 883 C CA . GLU A 1 111 ? -35.603 0.326 1.908 1.00 51.44 111 GLU A CA 1
ATOM 884 C C . GLU A 1 111 ? -36.745 -0.521 2.493 1.00 51.44 111 GLU A C 1
ATOM 886 O O . GLU A 1 111 ? -37.826 -0.522 1.925 1.00 51.44 111 GLU A O 1
ATOM 891 N N . GLU A 1 112 ? -36.593 -1.175 3.651 1.00 48.06 112 GLU A N 1
ATOM 892 C CA . GLU A 1 112 ? -37.658 -2.046 4.194 1.00 48.06 112 GLU A CA 1
ATOM 893 C C . GLU A 1 112 ? -38.330 -1.482 5.460 1.00 48.06 112 GLU A C 1
ATOM 895 O O . GLU A 1 112 ? -38.565 -2.198 6.432 1.00 48.06 112 GLU A O 1
ATOM 900 N N . ARG A 1 113 ? -38.598 -0.167 5.479 1.00 42.53 113 ARG A N 1
ATOM 901 C CA . ARG A 1 113 ? -39.491 0.499 6.456 1.00 42.53 113 ARG A CA 1
ATOM 902 C C . ARG A 1 113 ? -40.216 1.720 5.861 1.00 42.53 113 ARG A C 1
ATOM 904 O O . ARG A 1 113 ? -40.268 2.768 6.506 1.00 42.53 113 ARG A O 1
ATOM 911 N N . ALA A 1 114 ? -40.753 1.592 4.651 1.00 43.38 114 ALA A N 1
ATOM 912 C CA . ALA A 1 114 ? -41.719 2.541 4.094 1.00 43.38 114 ALA A CA 1
ATOM 913 C C . ALA A 1 114 ? -42.984 1.794 3.673 1.00 43.38 114 ALA A C 1
ATOM 915 O O . ALA A 1 114 ? -42.832 0.709 3.069 1.00 43.38 114 ALA A O 1
#

Foldseek 3Di:
DPQQADFDPVLVVQLVVLLVVLLVLLVLLVVVVCVVVVVVVDDPVCVVVSVVSVVVSVVSLVVSLVSLVSRCVRRVDDVVVSVLSNVSSPDNPSVVVVVVVVVVVPPDPPPPPD

Secondary structure (DSSP, 8-state):
---PPPPPHHHHHHHHHHHHHHHHHHHHHHHHHGGG-GGG---GGGHHHHHHHHHHHHHHHHHHHHHHHHHHHHHT--HHHHHHHHHHTTSTTHHHHHHHHHHHHHS---SS--

Sequence (114 aa):
MTEAPRPTPGALTRYRVMAIITGTLLIVVFLGMLRYIDALGVPESWDPFFLTLAQVHGVVYIVYLATVMQLWLQARWGYGRLATMFFGGIVPLLSFFVERRITHELRPASEERA

Radius of gyration: 17.79 Å; chains: 1; bounding box: 59×22×45 Å

pLDDT: mean 77.6, std 13.58, range [42.53, 94.94]